Protein AF-A0A059PF29-F1 (afdb_monomer_lite)

Foldseek 3Di:
DVVVVVVVVVVVVVCPDPPNPHDPDDLVVVLVVCLVVLLVVLVVVVVVVVVVLLVVVVVVCVVPPVDDPDPDPLVSLCVVCVVQCVVDPDDPVSSVVVVVVVSVVSSVVSVVVSVVVSVVVVVVSVVVSVVVVVD

pLDDT: mean 72.74, std 8.84, range [51.47, 86.25]

Secondary structure (DSSP, 8-state):
-HHHHHHHHHHHHHTTSTTSPPPSS-HHHHHHHHHHHHHHHHHHHHHHHHHHHHHHHHHHHHHH-TT-----HHHHHHHHTHHHHTTS---HHHHHHHHHHHHHHHHHHHHHHHHHHHHHHHHHHHHHHHHHHH-

Organism: NCBI:txid7237

Structure (mmCIF, N/CA/C/O backbone):
data_AF-A0A059PF29-F1
#
_entry.id   AF-A0A059PF29-F1
#
loop_
_atom_site.group_PDB
_atom_site.id
_atom_site.type_symbol
_atom_site.label_atom_id
_atom_site.label_alt_id
_atom_site.label_comp_id
_atom_site.label_asym_id
_atom_site.label_entity_id
_atom_site.label_seq_id
_atom_site.pdbx_PDB_ins_code
_atom_site.Cartn_x
_atom_site.Cartn_y
_atom_site.Cartn_z
_atom_site.occupancy
_atom_site.B_iso_or_equiv
_atom_site.auth_seq_id
_atom_site.auth_comp_id
_atom_site.auth_asym_id
_atom_site.auth_atom_id
_atom_site.pdbx_PDB_model_num
ATOM 1 N N . TRP A 1 1 ? -19.653 -13.680 4.137 1.00 69.06 1 TRP A N 1
ATOM 2 C CA . TRP A 1 1 ? -19.563 -12.252 4.502 1.00 69.06 1 TRP A CA 1
ATOM 3 C C . TRP A 1 1 ? -20.881 -11.703 5.056 1.00 69.06 1 TRP A C 1
ATOM 5 O O . TRP A 1 1 ? -20.917 -11.356 6.227 1.00 69.06 1 TRP A O 1
ATOM 15 N N . SER A 1 2 ? -21.987 -11.700 4.302 1.00 73.62 2 SER A N 1
ATOM 16 C CA . SER A 1 2 ? -23.299 -11.169 4.744 1.00 73.62 2 SER A CA 1
ATOM 17 C C . SER A 1 2 ? -23.790 -11.691 6.106 1.00 73.62 2 SER A C 1
ATOM 19 O O . SER A 1 2 ? -24.162 -10.907 6.972 1.00 73.62 2 SER A O 1
ATOM 21 N N . LYS A 1 3 ? -23.703 -13.006 6.341 1.00 79.94 3 LYS A N 1
ATOM 22 C CA . LYS A 1 3 ? -24.080 -13.635 7.624 1.00 79.94 3 LYS A CA 1
ATOM 23 C C . LYS A 1 3 ? -23.226 -13.200 8.821 1.00 79.94 3 LYS A C 1
ATOM 25 O O . LYS A 1 3 ? -23.656 -13.362 9.952 1.00 79.94 3 LYS A O 1
ATOM 30 N N . LEU A 1 4 ? -22.026 -12.679 8.570 1.00 77.56 4 LEU A N 1
ATOM 31 C CA . LEU A 1 4 ? -21.078 -12.261 9.601 1.00 77.56 4 LEU A CA 1
ATOM 32 C C . LEU A 1 4 ? -21.174 -10.750 9.845 1.00 77.56 4 LEU A C 1
ATOM 34 O O . LEU A 1 4 ? -21.144 -10.329 10.993 1.00 77.56 4 LEU A O 1
ATOM 38 N N . ILE A 1 5 ? -21.386 -9.949 8.790 1.00 77.75 5 ILE A N 1
ATOM 39 C CA . ILE A 1 5 ? -21.491 -8.486 8.903 1.00 77.75 5 ILE A CA 1
ATOM 40 C C . ILE A 1 5 ? -22.795 -8.019 9.528 1.00 77.75 5 ILE A C 1
ATOM 42 O O . ILE A 1 5 ? -22.780 -7.032 10.247 1.00 77.75 5 ILE A O 1
ATOM 46 N N . LEU A 1 6 ? -23.906 -8.719 9.276 1.00 80.44 6 LEU A N 1
ATOM 47 C CA . LEU A 1 6 ? -25.215 -8.362 9.824 1.00 80.44 6 LEU A CA 1
ATOM 48 C C . LEU A 1 6 ? -25.197 -8.348 11.364 1.00 80.44 6 LEU A C 1
ATOM 50 O O . LEU A 1 6 ? -25.389 -7.272 11.928 1.00 80.44 6 LEU A O 1
ATOM 54 N N . PRO A 1 7 ? -24.869 -9.454 12.061 1.00 81.56 7 PRO A N 1
ATOM 55 C CA . PRO A 1 7 ? -24.807 -9.447 13.522 1.00 81.56 7 PRO A CA 1
ATOM 56 C C . PRO A 1 7 ? -23.721 -8.508 14.063 1.00 81.56 7 PRO A C 1
ATOM 58 O O . PRO A 1 7 ? -23.943 -7.843 15.072 1.00 81.56 7 PRO A O 1
ATOM 61 N N . TRP A 1 8 ? -22.582 -8.383 13.369 1.00 75.25 8 TRP A N 1
ATOM 62 C CA . TRP A 1 8 ? -21.536 -7.423 13.735 1.00 75.25 8 TRP A CA 1
ATOM 63 C C . TRP A 1 8 ? -22.036 -5.979 13.701 1.00 75.25 8 TRP A C 1
ATOM 65 O O . TRP A 1 8 ? -21.824 -5.232 14.649 1.00 75.25 8 TRP A O 1
ATOM 75 N N . SER A 1 9 ? -22.735 -5.593 12.634 1.00 76.62 9 SER A N 1
ATOM 76 C CA . SER A 1 9 ? -23.284 -4.247 12.474 1.00 76.62 9 SER A CA 1
ATOM 77 C C . SER A 1 9 ? -24.366 -3.940 13.509 1.00 76.62 9 SER A C 1
ATOM 79 O O . SER A 1 9 ? -24.401 -2.837 14.046 1.00 76.62 9 SER A O 1
ATOM 81 N N . SER A 1 10 ? -25.196 -4.925 13.866 1.00 78.06 10 SER A N 1
ATOM 82 C CA . SER A 1 10 ? -26.193 -4.781 14.929 1.00 78.06 10 SER A CA 1
ATOM 83 C C . SER A 1 10 ? -25.551 -4.559 16.304 1.00 78.06 10 SER A C 1
ATOM 85 O O . SER A 1 10 ? -26.006 -3.695 17.053 1.00 78.06 10 SER A O 1
ATOM 87 N N . LEU A 1 11 ? -24.473 -5.284 16.626 1.00 73.25 11 LEU A N 1
ATOM 88 C CA . LEU A 1 11 ? -23.705 -5.077 17.861 1.00 73.25 11 LEU A CA 1
ATOM 89 C C . LEU A 1 11 ? -23.004 -3.713 17.880 1.00 73.25 11 LEU A C 1
ATOM 91 O O . LEU A 1 11 ? -22.998 -3.037 18.908 1.00 73.25 11 LEU A O 1
ATOM 95 N N . ASP A 1 12 ? -22.458 -3.287 16.741 1.00 72.25 12 ASP A N 1
ATOM 96 C CA . ASP A 1 12 ? -21.746 -2.014 16.612 1.00 72.25 12 ASP A CA 1
ATOM 97 C C . ASP A 1 12 ? -22.673 -0.811 16.859 1.00 72.25 12 ASP A C 1
ATOM 99 O O . ASP A 1 12 ? -22.286 0.139 17.547 1.00 72.25 12 ASP A O 1
ATOM 103 N N . ILE A 1 13 ? -23.915 -0.903 16.363 1.00 72.38 13 ILE A N 1
ATOM 104 C CA . ILE A 1 13 ? -25.002 0.059 16.594 1.00 72.38 13 ILE A CA 1
ATOM 105 C C . ILE A 1 13 ? -25.438 0.043 18.063 1.00 72.38 13 ILE A C 1
ATOM 107 O O . ILE A 1 13 ? -25.558 1.102 18.674 1.00 72.38 13 ILE A O 1
ATOM 111 N N . LEU A 1 14 ? -25.638 -1.136 18.660 1.00 70.81 14 LEU A N 1
ATOM 112 C CA . LEU A 1 14 ? -26.076 -1.265 20.055 1.00 70.81 14 LEU A CA 1
ATOM 113 C C . LEU A 1 14 ? -25.090 -0.605 21.033 1.00 70.81 14 LEU A C 1
ATOM 115 O O . LEU A 1 14 ? -25.496 0.061 21.982 1.00 70.81 14 LEU A O 1
ATOM 119 N N . MET A 1 15 ? -23.790 -0.741 20.773 1.00 64.75 15 MET A N 1
ATOM 120 C CA . MET A 1 15 ? -22.730 -0.166 21.603 1.00 64.75 15 MET A CA 1
ATOM 121 C C . MET A 1 15 ? -22.469 1.336 21.348 1.00 64.75 15 MET A C 1
ATOM 123 O O . MET A 1 15 ? -21.481 1.870 21.852 1.00 64.75 15 MET A O 1
ATOM 127 N N . GLN A 1 16 ? -23.300 2.019 20.549 1.00 65.44 16 GLN A N 1
ATOM 128 C CA . GLN A 1 16 ? -23.310 3.489 20.428 1.00 65.44 16 GLN A CA 1
ATOM 129 C C . GLN A 1 16 ? -24.335 4.163 21.355 1.00 65.44 16 GLN A C 1
ATOM 131 O O . GLN A 1 16 ? -24.319 5.388 21.484 1.00 65.44 16 GLN A O 1
ATOM 136 N N . PHE A 1 17 ? -25.213 3.388 22.000 1.00 64.44 17 PHE A N 1
ATOM 137 C CA . PHE A 1 17 ? -26.243 3.891 22.908 1.00 64.44 17 PHE A CA 1
ATOM 138 C C . PHE A 1 17 ? -25.838 3.721 24.379 1.00 64.44 17 PHE A C 1
ATOM 140 O O . PHE A 1 17 ? -25.072 2.821 24.734 1.00 64.44 17 PHE A O 1
ATOM 147 N N . ALA A 1 18 ? -26.379 4.580 25.254 1.00 51.47 18 ALA A N 1
ATOM 148 C CA . ALA A 1 18 ? -26.191 4.467 26.700 1.00 51.47 18 ALA A CA 1
ATOM 149 C C . ALA A 1 18 ? -26.562 3.046 27.156 1.00 51.47 18 ALA A C 1
ATOM 151 O O . ALA A 1 18 ? -27.631 2.556 26.782 1.00 51.47 18 ALA A O 1
ATOM 152 N N . PRO A 1 19 ? -25.696 2.355 27.916 1.00 57.75 19 PRO A N 1
ATOM 153 C CA . PRO A 1 19 ? -24.623 2.862 28.786 1.00 57.75 19 PRO A CA 1
ATOM 154 C C . PRO A 1 19 ? -23.202 2.844 28.188 1.00 57.75 19 PRO A C 1
ATOM 156 O O . PRO A 1 19 ? -22.239 3.083 28.910 1.00 57.75 19 PRO A O 1
ATOM 159 N N . TYR A 1 20 ? -23.045 2.595 26.886 1.00 57.75 20 TYR A N 1
ATOM 160 C CA . TYR A 1 20 ? -21.754 2.686 26.203 1.00 57.75 20 TYR A CA 1
ATOM 161 C C . TYR A 1 20 ? -21.603 4.092 25.608 1.00 57.75 20 TYR A C 1
ATOM 163 O O . TYR A 1 20 ? -22.314 4.469 24.679 1.00 57.75 20 TYR A O 1
ATOM 171 N N . ALA A 1 21 ? -20.726 4.916 26.187 1.00 56.12 21 ALA A N 1
ATOM 172 C CA . ALA A 1 21 ? -20.565 6.307 25.767 1.00 56.12 21 ALA A CA 1
ATOM 173 C C . ALA A 1 21 ? -20.102 6.402 24.294 1.00 56.12 21 ALA A C 1
ATOM 175 O O . ALA A 1 21 ? -19.104 5.770 23.927 1.00 56.12 21 ALA A O 1
ATOM 176 N N . PRO A 1 22 ? -20.766 7.206 23.442 1.00 56.06 22 PRO A N 1
ATOM 177 C CA . PRO A 1 22 ? -20.325 7.401 22.070 1.00 56.06 22 PRO A CA 1
ATOM 178 C C . PRO A 1 22 ? -18.995 8.165 22.054 1.00 56.06 22 PRO A C 1
ATOM 180 O O . PRO A 1 22 ? -18.850 9.227 22.663 1.00 56.06 22 PRO A O 1
ATOM 183 N N . SER A 1 23 ? -18.009 7.642 21.321 1.00 54.06 23 SER A N 1
ATOM 184 C CA . SER A 1 23 ? -16.792 8.392 20.997 1.00 54.06 23 SER A CA 1
ATOM 185 C C . SER A 1 23 ? -17.180 9.684 20.270 1.00 54.06 23 SER A C 1
ATOM 187 O O . SER A 1 23 ? -17.716 9.633 19.164 1.00 54.06 23 SER A O 1
ATOM 189 N N . LYS A 1 24 ? -16.877 10.849 20.865 1.00 53.72 24 LYS A N 1
ATOM 190 C CA . LYS A 1 24 ? -17.171 12.186 20.302 1.00 53.72 24 LYS A CA 1
ATOM 191 C C . LYS A 1 24 ? -16.553 12.428 18.918 1.00 53.72 24 LYS A C 1
ATOM 193 O O . LYS A 1 24 ? -17.025 13.285 18.178 1.00 53.72 24 LYS A O 1
ATOM 198 N N . HIS A 1 25 ? -15.503 11.690 18.556 1.00 54.78 25 HIS A N 1
ATOM 199 C CA . HIS A 1 25 ? -14.899 11.760 17.230 1.00 54.78 25 HIS A CA 1
ATOM 200 C C . HIS A 1 25 ? -15.401 10.614 16.358 1.00 54.78 25 HIS A C 1
ATOM 202 O O . HIS A 1 25 ? -15.234 9.446 16.713 1.00 54.78 25 HIS A O 1
ATOM 208 N N . SER A 1 26 ? -15.946 10.969 15.189 1.00 59.97 26 SER A N 1
ATOM 209 C CA . SER A 1 26 ? -16.259 10.042 14.100 1.00 59.97 26 SER A CA 1
ATOM 210 C C . SER A 1 26 ? -15.025 9.192 13.796 1.00 59.97 26 SER A C 1
ATOM 212 O O . SER A 1 26 ? -14.077 9.649 13.150 1.00 59.97 26 SER A O 1
ATOM 214 N N . LEU A 1 27 ? -15.038 7.946 14.277 1.00 62.09 27 LEU A N 1
ATOM 215 C CA . LEU A 1 27 ? -14.026 6.934 13.981 1.00 62.09 27 LEU A CA 1
ATOM 216 C C . LEU A 1 27 ? -13.842 6.839 12.460 1.00 62.09 27 LEU A C 1
ATOM 218 O O . LEU A 1 27 ? -12.722 6.822 11.974 1.00 62.09 27 LEU A O 1
ATOM 222 N N . ARG A 1 28 ? -14.942 6.959 11.703 1.00 63.38 28 ARG A N 1
ATOM 223 C CA . ARG A 1 28 ? -14.968 7.070 10.236 1.00 63.38 28 ARG A CA 1
ATOM 224 C C . ARG A 1 28 ? -14.099 8.194 9.669 1.00 63.38 28 ARG A C 1
ATOM 226 O O . ARG A 1 28 ? -13.470 7.985 8.637 1.00 63.38 28 ARG A O 1
ATOM 233 N N . SER A 1 29 ? -14.069 9.375 10.284 1.00 64.88 29 SER A N 1
ATOM 234 C CA . SER A 1 29 ? -13.235 10.486 9.802 1.00 64.88 29 SER A CA 1
ATOM 235 C C . SER A 1 29 ? -11.764 10.278 10.139 1.00 64.88 29 SER A C 1
ATOM 237 O O . SER A 1 29 ? -10.923 10.554 9.293 1.00 64.88 29 SER A O 1
ATOM 239 N N . LYS A 1 30 ? -11.443 9.733 11.322 1.00 68.00 30 LYS A N 1
ATOM 240 C CA . LYS A 1 30 ? -10.060 9.349 11.656 1.00 68.00 30 LYS A CA 1
ATOM 241 C C . LYS A 1 30 ? -9.552 8.238 10.737 1.00 68.00 30 LYS A C 1
ATOM 243 O O . LYS A 1 30 ? -8.453 8.349 10.218 1.00 68.00 30 LYS A O 1
ATOM 248 N N . LEU A 1 31 ? -10.377 7.226 10.477 1.00 67.69 31 LEU A N 1
ATOM 249 C CA . LEU A 1 31 ? -10.086 6.126 9.554 1.00 67.69 31 LEU A CA 1
ATOM 250 C C . LEU A 1 31 ? -9.815 6.634 8.137 1.00 67.69 31 LEU A C 1
ATOM 252 O O . LEU A 1 31 ? -8.836 6.242 7.515 1.00 67.69 31 LEU A O 1
ATOM 256 N N . ARG A 1 32 ? -10.661 7.545 7.646 1.00 75.56 32 ARG A N 1
ATOM 257 C CA . ARG A 1 32 ? -10.494 8.149 6.322 1.00 75.56 32 ARG A CA 1
ATOM 258 C C . ARG A 1 32 ? -9.244 9.016 6.248 1.00 75.56 32 ARG A C 1
ATOM 260 O O . ARG A 1 32 ? -8.518 8.925 5.272 1.00 75.56 32 ARG A O 1
ATOM 267 N N . LEU A 1 33 ? -8.985 9.821 7.278 1.00 78.12 33 LEU A N 1
ATOM 268 C CA . LEU A 1 33 ? -7.790 10.657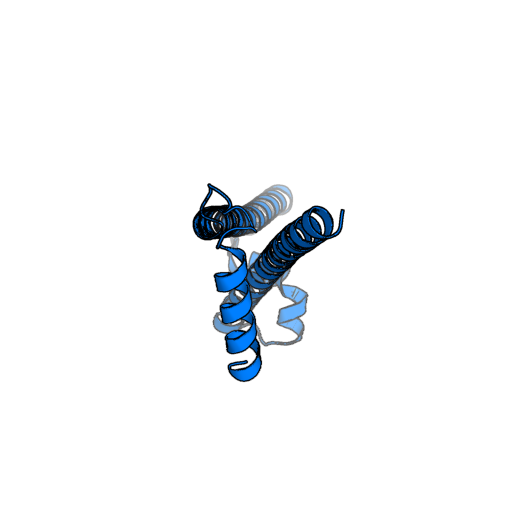 7.352 1.00 78.12 33 LEU A CA 1
ATOM 269 C C . LEU A 1 33 ? -6.523 9.796 7.364 1.00 78.12 33 LEU A C 1
ATOM 271 O O . LEU A 1 33 ? -5.636 10.039 6.560 1.00 78.12 33 LEU A O 1
ATOM 275 N N . ILE A 1 34 ? -6.463 8.773 8.221 1.00 75.25 34 ILE A N 1
ATOM 276 C CA . ILE A 1 34 ? -5.318 7.858 8.311 1.00 75.25 34 ILE A CA 1
ATOM 277 C C . ILE A 1 34 ? -5.132 7.121 6.983 1.00 75.25 34 ILE A C 1
ATOM 279 O O . ILE A 1 34 ? -4.031 7.115 6.454 1.00 75.25 34 ILE A O 1
ATOM 283 N N . GLY A 1 35 ? -6.201 6.574 6.398 1.00 72.31 35 GLY A N 1
ATOM 284 C CA . GLY A 1 35 ? -6.123 5.899 5.102 1.00 72.31 35 GLY A CA 1
ATOM 285 C C . GLY A 1 35 ? -5.638 6.818 3.976 1.00 72.31 35 GLY A C 1
ATOM 286 O O . GLY A 1 35 ? -4.756 6.435 3.215 1.00 72.31 35 GLY A O 1
ATOM 287 N N . CYS A 1 36 ? -6.160 8.046 3.888 1.00 79.00 36 CYS A N 1
ATOM 288 C CA . CYS A 1 36 ? -5.734 9.013 2.874 1.00 79.00 36 CYS A CA 1
ATOM 289 C C . CYS A 1 36 ? -4.290 9.478 3.077 1.00 79.00 36 CYS A C 1
ATOM 291 O O . CYS A 1 36 ? -3.553 9.570 2.103 1.00 79.00 36 CYS A O 1
ATOM 293 N N . VAL A 1 37 ? -3.894 9.776 4.318 1.00 80.50 37 VAL A N 1
ATOM 294 C CA . VAL A 1 37 ? -2.549 10.265 4.644 1.00 80.50 37 VAL A CA 1
ATOM 295 C C . VAL A 1 37 ? -1.520 9.163 4.443 1.00 80.50 37 VAL A C 1
ATOM 297 O O . VAL A 1 37 ? -0.544 9.366 3.739 1.00 80.50 37 VAL A O 1
ATOM 300 N N . VAL A 1 38 ? -1.730 7.975 5.008 1.00 77.75 38 VAL A N 1
ATOM 301 C CA . VAL A 1 38 ? -0.738 6.902 4.880 1.00 77.75 38 VAL A CA 1
ATOM 302 C C . VAL A 1 38 ? -0.683 6.385 3.440 1.00 77.75 38 VAL A C 1
ATOM 304 O O . VAL A 1 38 ? 0.405 6.159 2.922 1.00 77.75 38 VAL A O 1
ATOM 307 N N . GLY A 1 39 ? -1.826 6.311 2.748 1.00 76.50 39 GLY A N 1
ATOM 308 C CA . GLY A 1 39 ? -1.859 5.981 1.325 1.00 76.50 39 GLY A CA 1
ATOM 309 C C . GLY A 1 39 ? -1.097 6.990 0.461 1.00 76.50 39 GLY A C 1
ATOM 310 O O . GLY A 1 39 ? -0.329 6.583 -0.407 1.00 76.50 39 GLY A O 1
ATOM 311 N N . SER A 1 40 ? -1.253 8.298 0.703 1.00 79.88 40 SER A N 1
ATOM 312 C CA . SER A 1 40 ? -0.504 9.310 -0.051 1.00 79.88 40 SER A CA 1
ATOM 313 C C . SER A 1 40 ? 0.987 9.296 0.282 1.00 79.88 40 SER A C 1
ATOM 315 O O . SER A 1 40 ? 1.797 9.400 -0.637 1.00 79.88 40 SER A O 1
ATOM 317 N N . LEU A 1 41 ? 1.365 9.102 1.551 1.00 81.06 41 LEU A N 1
ATOM 318 C CA . LEU A 1 41 ? 2.767 8.934 1.937 1.00 81.06 41 LEU A CA 1
ATOM 319 C C . LEU A 1 41 ? 3.393 7.704 1.274 1.00 81.06 41 LEU A C 1
ATOM 321 O O . LEU A 1 41 ? 4.491 7.823 0.749 1.00 81.06 41 LEU A O 1
ATOM 325 N N . ALA A 1 42 ? 2.700 6.564 1.233 1.00 79.06 42 ALA A N 1
ATOM 326 C CA . ALA A 1 42 ? 3.206 5.353 0.586 1.00 79.06 42 ALA A CA 1
ATOM 327 C C . ALA A 1 42 ? 3.454 5.564 -0.918 1.00 79.06 42 ALA A C 1
ATOM 329 O O . ALA A 1 42 ? 4.464 5.115 -1.453 1.00 79.06 42 ALA A O 1
ATOM 330 N N . VAL A 1 43 ? 2.566 6.295 -1.601 1.00 79.19 43 VAL A N 1
ATOM 331 C CA . VAL A 1 43 ? 2.757 6.654 -3.017 1.00 79.19 43 VAL A CA 1
ATOM 332 C C . VAL A 1 43 ? 3.969 7.568 -3.197 1.00 79.19 43 VAL A C 1
ATOM 334 O O . VAL A 1 43 ? 4.774 7.348 -4.100 1.00 79.19 43 VAL A O 1
ATOM 337 N N . VAL A 1 44 ? 4.113 8.587 -2.347 1.00 84.12 44 VAL A N 1
ATOM 338 C CA . VAL A 1 44 ? 5.256 9.511 -2.399 1.00 84.12 44 VAL A CA 1
ATOM 339 C C . VAL A 1 44 ? 6.565 8.777 -2.131 1.00 84.12 44 VAL A C 1
ATOM 341 O O . VAL A 1 44 ? 7.529 8.997 -2.858 1.00 84.12 44 VAL A O 1
ATOM 344 N N . ASP A 1 45 ? 6.589 7.887 -1.143 1.00 82.12 45 ASP A N 1
ATOM 345 C CA . ASP A 1 45 ? 7.762 7.090 -0.787 1.00 82.12 45 ASP A CA 1
ATOM 346 C C . ASP A 1 45 ? 8.192 6.190 -1.950 1.00 82.12 45 ASP A C 1
ATOM 348 O O . ASP A 1 45 ? 9.355 6.196 -2.344 1.00 82.12 45 ASP A O 1
ATOM 352 N N . HIS A 1 46 ? 7.235 5.537 -2.615 1.00 81.44 46 HIS A N 1
ATOM 353 C CA . HIS A 1 46 ? 7.503 4.765 -3.828 1.00 81.44 46 HIS A CA 1
ATOM 354 C C . HIS A 1 46 ? 8.082 5.598 -4.968 1.00 81.44 46 HIS A C 1
ATOM 356 O O . HIS A 1 46 ? 9.031 5.174 -5.630 1.00 81.44 46 HIS A O 1
ATOM 362 N N . LEU A 1 47 ? 7.517 6.779 -5.221 1.00 80.62 47 LEU A N 1
ATOM 363 C CA . LEU A 1 47 ? 8.033 7.677 -6.252 1.00 80.62 47 LEU A CA 1
ATOM 364 C C . LEU A 1 47 ? 9.453 8.144 -5.912 1.00 80.62 47 LEU A C 1
ATOM 366 O O . LEU A 1 47 ? 10.306 8.181 -6.798 1.00 80.62 47 LEU A O 1
ATOM 370 N N . LEU A 1 48 ? 9.721 8.457 -4.641 1.00 83.62 48 LEU A N 1
ATOM 371 C CA . LEU A 1 48 ? 11.051 8.832 -4.163 1.00 83.62 48 LEU A CA 1
ATOM 372 C C . LEU A 1 48 ? 12.046 7.676 -4.264 1.00 83.62 48 LEU A C 1
ATOM 374 O O . LEU A 1 48 ? 13.189 7.911 -4.648 1.00 83.62 48 LEU A O 1
ATOM 378 N N . TYR A 1 49 ? 11.626 6.449 -3.957 1.00 83.44 49 TYR A N 1
ATOM 379 C CA . TYR A 1 49 ? 12.451 5.251 -4.076 1.00 83.44 49 TYR A CA 1
ATOM 380 C C . TYR A 1 49 ? 12.944 5.072 -5.515 1.00 83.44 49 TYR A C 1
ATOM 382 O O . TYR A 1 49 ? 14.152 5.019 -5.749 1.00 83.44 49 TYR A O 1
ATOM 390 N N . TYR A 1 50 ? 12.031 5.105 -6.490 1.00 78.94 50 TYR A N 1
ATOM 391 C CA . TYR A 1 50 ? 12.396 5.007 -7.905 1.00 78.94 50 TYR A CA 1
ATOM 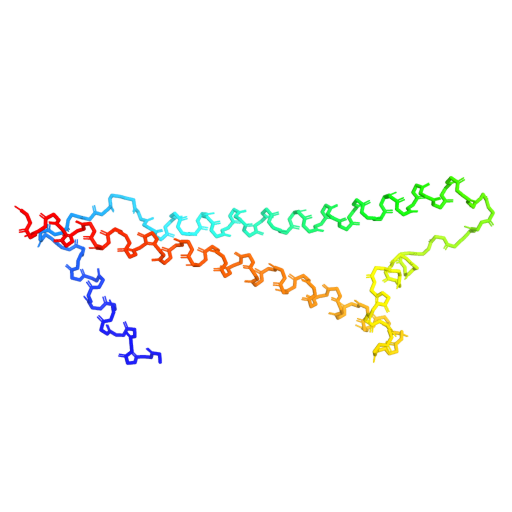392 C C . TYR A 1 50 ? 13.205 6.214 -8.394 1.00 78.94 50 TYR A C 1
ATOM 394 O O . TYR A 1 50 ? 14.155 6.051 -9.160 1.00 78.94 50 TYR A O 1
ATOM 402 N N . ALA A 1 51 ? 12.877 7.430 -7.947 1.00 81.56 51 ALA A N 1
ATOM 403 C CA . ALA A 1 51 ? 13.637 8.627 -8.305 1.00 81.56 51 ALA A CA 1
ATOM 404 C C . ALA A 1 51 ? 15.075 8.576 -7.765 1.00 81.56 51 ALA A C 1
ATOM 406 O O . ALA A 1 51 ? 16.017 8.929 -8.475 1.00 81.56 51 ALA A O 1
ATOM 407 N N . SER A 1 52 ? 15.251 8.104 -6.530 1.00 84.88 52 SER A N 1
ATOM 408 C CA . SER A 1 52 ? 16.552 7.915 -5.890 1.00 84.88 52 SER A CA 1
ATOM 409 C C . SER A 1 52 ? 17.360 6.816 -6.581 1.00 84.88 52 SER A C 1
ATOM 411 O O . SER A 1 52 ? 18.529 7.028 -6.905 1.00 84.88 52 SER A O 1
ATOM 413 N N . GLY A 1 53 ? 16.730 5.677 -6.889 1.00 79.06 53 GLY A N 1
ATOM 414 C CA . GLY A 1 53 ? 17.348 4.587 -7.645 1.00 79.06 53 GLY A CA 1
ATOM 415 C C . GLY A 1 53 ? 17.830 5.046 -9.021 1.00 79.06 53 GLY A C 1
ATOM 416 O O . GLY A 1 53 ? 18.991 4.833 -9.378 1.00 79.06 53 GLY A O 1
ATOM 417 N N . TYR A 1 54 ? 16.989 5.7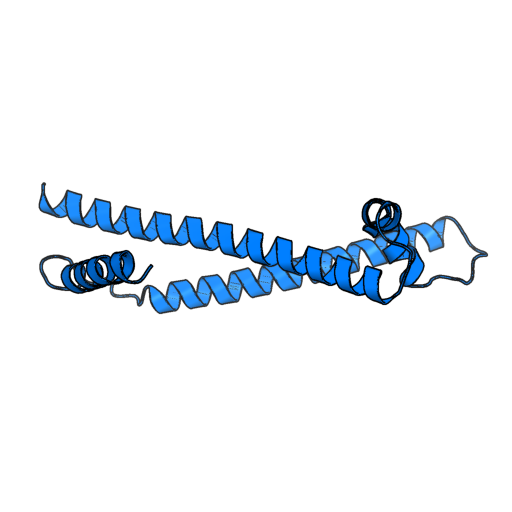89 -9.744 1.00 78.19 54 TYR A N 1
ATOM 418 C CA . TYR A 1 54 ? 17.347 6.381 -11.030 1.00 78.19 54 TYR A CA 1
ATOM 419 C C . TYR A 1 54 ? 18.490 7.399 -10.911 1.00 78.19 54 TYR A C 1
ATOM 421 O O . TYR A 1 54 ? 19.437 7.357 -11.697 1.00 78.19 54 TYR A O 1
ATOM 429 N N . TYR A 1 55 ? 18.443 8.293 -9.919 1.00 81.25 55 TYR A N 1
ATOM 430 C CA . TYR A 1 55 ? 19.490 9.292 -9.696 1.00 81.25 55 TYR A CA 1
ATOM 431 C C . TYR A 1 55 ? 20.834 8.645 -9.339 1.00 81.25 55 TYR A C 1
ATOM 433 O O . TYR A 1 55 ? 21.871 9.012 -9.891 1.00 81.25 55 TYR A O 1
ATOM 441 N N . SER A 1 56 ? 20.819 7.641 -8.462 1.00 81.31 56 SER A N 1
ATOM 442 C CA . SER A 1 56 ? 22.005 6.877 -8.074 1.00 81.31 56 SER A CA 1
ATOM 443 C C . SER A 1 56 ? 22.605 6.127 -9.267 1.00 81.31 56 SER A C 1
ATOM 445 O O . SER A 1 56 ? 23.809 6.203 -9.514 1.00 81.31 56 SER A O 1
ATOM 447 N N . TYR A 1 57 ? 21.762 5.482 -10.079 1.00 74.56 57 TYR A N 1
ATOM 448 C CA . TYR A 1 57 ? 22.180 4.806 -11.307 1.00 74.56 57 TYR A CA 1
ATOM 449 C C . TYR A 1 57 ? 22.779 5.783 -12.328 1.00 74.56 57 TYR A C 1
ATOM 451 O O . TYR A 1 57 ? 23.844 5.522 -12.892 1.00 74.56 57 TYR A O 1
ATOM 459 N N . HIS A 1 58 ? 22.142 6.940 -12.519 1.00 73.75 58 HIS A N 1
ATOM 460 C CA . HIS A 1 58 ? 22.641 8.008 -13.381 1.00 73.75 58 HIS A CA 1
ATOM 461 C C . HIS A 1 58 ? 24.015 8.505 -12.916 1.00 73.75 58 HIS A C 1
ATOM 463 O O . HIS A 1 58 ? 24.939 8.629 -13.720 1.00 73.75 58 HIS A O 1
ATOM 469 N N . MET A 1 59 ? 24.174 8.755 -11.613 1.00 77.19 59 MET A N 1
ATOM 470 C CA . MET A 1 59 ? 25.436 9.211 -11.033 1.00 77.19 59 MET A CA 1
ATOM 471 C C . MET A 1 59 ? 26.542 8.157 -11.173 1.00 77.19 59 MET A C 1
ATOM 473 O O . MET A 1 59 ? 27.672 8.493 -11.528 1.00 77.19 59 MET A O 1
ATOM 477 N N . HIS A 1 60 ? 26.216 6.879 -10.964 1.00 75.31 60 HIS A N 1
ATOM 478 C CA . HIS A 1 60 ? 27.149 5.765 -11.126 1.00 75.31 60 HIS A CA 1
ATOM 479 C C . HIS A 1 60 ? 27.646 5.637 -12.575 1.00 75.31 60 HIS A C 1
ATOM 481 O O . HIS A 1 60 ? 28.839 5.447 -12.810 1.00 75.31 60 HIS A O 1
ATOM 487 N N . ILE A 1 61 ? 26.760 5.774 -13.568 1.00 70.44 61 ILE A N 1
ATOM 488 C CA . ILE A 1 61 ? 27.166 5.743 -14.982 1.00 70.44 61 ILE A CA 1
ATOM 489 C C . ILE A 1 61 ? 28.009 6.966 -15.340 1.00 70.44 61 ILE A C 1
ATOM 491 O O . ILE A 1 61 ? 29.036 6.810 -15.998 1.00 70.44 61 ILE A O 1
ATOM 495 N N . PHE A 1 62 ? 27.620 8.155 -14.874 1.00 72.38 62 PHE A N 1
ATOM 496 C CA . PHE A 1 62 ? 28.375 9.385 -15.112 1.00 72.38 62 PHE A CA 1
ATOM 497 C C . PHE A 1 62 ? 29.816 9.293 -14.587 1.00 72.38 62 PHE A C 1
ATOM 499 O O . PHE A 1 62 ? 30.740 9.760 -15.248 1.00 72.38 62 PHE A O 1
ATOM 506 N N . HIS A 1 63 ? 30.022 8.653 -13.430 1.00 70.38 63 HIS A N 1
ATOM 507 C CA . HIS A 1 63 ? 31.354 8.480 -12.845 1.00 70.38 63 HIS A CA 1
ATOM 508 C C . HIS A 1 63 ? 32.184 7.360 -13.496 1.00 70.38 63 HIS A C 1
ATOM 510 O O . HIS A 1 63 ? 33.402 7.492 -13.585 1.00 70.38 63 HIS A O 1
ATOM 516 N N . CYS A 1 64 ? 31.562 6.260 -13.941 1.00 68.69 64 CYS A N 1
ATOM 517 C CA . CYS A 1 64 ? 32.291 5.084 -14.436 1.00 68.69 64 CYS A CA 1
ATOM 518 C C . CYS A 1 64 ? 32.423 4.983 -15.966 1.00 68.69 64 CYS A C 1
ATOM 520 O O . CYS A 1 64 ? 33.357 4.336 -16.430 1.00 68.69 64 CYS A O 1
ATOM 522 N N . HIS A 1 65 ? 31.525 5.567 -16.770 1.00 64.75 65 HIS A N 1
ATOM 523 C CA . HIS A 1 65 ? 31.524 5.396 -18.231 1.00 64.75 65 HIS A CA 1
ATOM 524 C C . HIS A 1 65 ? 31.347 6.732 -18.970 1.00 64.75 65 HIS A C 1
ATOM 526 O O . HIS A 1 65 ? 30.245 7.113 -19.355 1.00 64.75 65 HIS A O 1
ATOM 532 N N . THR A 1 66 ? 32.457 7.412 -19.269 1.00 58.22 66 THR A N 1
ATOM 533 C CA . THR A 1 66 ? 32.486 8.718 -19.962 1.00 58.22 66 THR A CA 1
ATOM 534 C C . THR A 1 66 ? 32.055 8.668 -21.441 1.00 58.22 66 THR A C 1
ATOM 536 O O . THR A 1 66 ? 31.825 9.715 -22.035 1.00 58.22 66 THR A O 1
ATOM 539 N N . ASN A 1 67 ? 31.937 7.477 -22.052 1.00 55.19 67 ASN A N 1
ATOM 540 C CA . ASN A 1 67 ? 31.759 7.304 -23.507 1.00 55.19 67 ASN A CA 1
ATOM 541 C C . ASN A 1 67 ? 30.470 6.577 -23.951 1.00 55.19 67 ASN A C 1
ATOM 543 O O . ASN A 1 67 ? 30.269 6.398 -25.151 1.00 55.19 67 ASN A O 1
ATOM 547 N N . HIS A 1 68 ? 29.581 6.150 -23.044 1.00 55.28 68 HIS A N 1
ATOM 548 C CA . HIS A 1 68 ? 28.350 5.443 -23.437 1.00 55.28 68 HIS A CA 1
ATOM 549 C C . HIS A 1 68 ? 27.127 6.371 -23.473 1.00 55.28 68 HIS A C 1
ATOM 551 O O . HIS A 1 68 ? 26.466 6.631 -22.474 1.00 55.28 68 HIS A O 1
ATOM 557 N N . SER A 1 69 ? 26.784 6.809 -24.682 1.00 52.47 69 SER A N 1
ATOM 558 C CA . SER A 1 69 ? 25.653 7.671 -25.057 1.00 52.47 69 SER A CA 1
ATOM 559 C C . SER A 1 69 ? 24.284 6.968 -25.090 1.00 52.47 69 SER A C 1
ATOM 561 O O . SER A 1 69 ? 23.394 7.354 -25.846 1.00 52.47 69 SER A O 1
ATOM 563 N N . ARG A 1 70 ? 24.076 5.927 -24.276 1.00 53.94 70 ARG A N 1
ATOM 564 C CA . ARG A 1 70 ? 22.783 5.227 -24.180 1.00 53.94 70 ARG A CA 1
ATOM 565 C C . ARG A 1 70 ? 22.330 5.081 -22.731 1.00 53.94 70 ARG A C 1
ATOM 567 O O . ARG A 1 70 ? 22.100 3.979 -22.249 1.00 53.94 70 ARG A O 1
ATOM 574 N N . LEU A 1 71 ? 22.166 6.216 -22.052 1.00 56.84 71 LEU A N 1
ATOM 575 C CA . LEU A 1 71 ? 21.291 6.289 -20.884 1.00 56.84 71 LEU A CA 1
ATOM 576 C C . LEU A 1 71 ? 19.846 6.156 -21.376 1.00 56.84 71 LEU A C 1
ATOM 578 O O . LEU A 1 71 ? 19.243 7.123 -21.835 1.00 56.84 71 LEU A O 1
ATOM 582 N N . SER A 1 72 ? 19.304 4.944 -21.337 1.00 61.38 72 SER A N 1
ATOM 583 C CA . SER A 1 72 ? 17.875 4.728 -21.538 1.00 61.38 72 SER A CA 1
ATOM 584 C C . SER A 1 72 ? 17.262 4.317 -20.212 1.00 61.38 72 SER A C 1
ATOM 586 O O . SER A 1 72 ? 17.795 3.452 -19.523 1.00 61.38 72 SER A O 1
ATOM 588 N N . PHE A 1 73 ? 16.108 4.887 -19.872 1.00 64.06 73 PHE A N 1
ATOM 589 C CA . PHE A 1 73 ? 15.309 4.457 -18.721 1.00 64.06 73 PHE A CA 1
ATOM 590 C C . PHE A 1 73 ? 15.053 2.934 -18.735 1.00 64.06 73 PHE A C 1
ATOM 592 O O . PHE A 1 73 ? 14.960 2.301 -17.688 1.00 64.06 73 PHE A O 1
ATOM 599 N N . GLY A 1 74 ? 15.047 2.324 -19.928 1.00 63.91 74 GLY A N 1
ATOM 600 C CA . GLY A 1 74 ? 14.926 0.879 -20.109 1.00 63.91 74 GLY A CA 1
ATOM 601 C C . GLY A 1 74 ? 16.075 0.047 -19.526 1.00 63.91 74 GLY A C 1
ATOM 602 O O . GLY A 1 74 ? 15.803 -1.046 -19.045 1.00 63.91 74 GLY A O 1
ATOM 603 N N . SER A 1 75 ? 17.320 0.543 -19.502 1.00 64.44 75 SER A N 1
ATOM 604 C CA . SER A 1 75 ? 18.459 -0.211 -18.943 1.00 64.44 75 SER A CA 1
ATOM 605 C C . SER A 1 75 ? 18.513 -0.153 -17.415 1.00 64.44 75 SER A C 1
ATOM 607 O O . SER A 1 75 ? 19.030 -1.064 -16.773 1.00 64.44 75 SER A O 1
ATOM 609 N N . TYR A 1 76 ? 17.955 0.907 -16.824 1.00 67.31 76 TYR A N 1
ATOM 610 C CA . TYR A 1 76 ? 17.716 0.980 -15.383 1.00 67.31 76 TYR A CA 1
ATOM 611 C C . TYR A 1 76 ? 16.640 -0.033 -14.963 1.00 67.31 76 TYR A C 1
ATOM 613 O O . TYR A 1 76 ? 16.863 -0.821 -14.050 1.00 67.31 76 TYR A O 1
ATOM 621 N N . LEU A 1 77 ? 15.520 -0.080 -15.692 1.00 65.44 77 LEU A N 1
ATOM 622 C CA . LEU A 1 77 ? 14.435 -1.029 -15.429 1.00 65.44 77 LEU A CA 1
ATOM 623 C C . LEU A 1 77 ? 14.867 -2.492 -15.607 1.00 65.44 77 LEU A C 1
ATOM 625 O O . LEU A 1 77 ? 14.466 -3.339 -14.818 1.00 65.44 77 LEU A O 1
ATOM 629 N N . GLU A 1 78 ? 15.702 -2.793 -16.602 1.00 66.75 78 GLU A N 1
ATOM 630 C CA . GLU A 1 78 ? 16.255 -4.139 -16.811 1.00 66.75 78 GLU A CA 1
ATOM 631 C C . GLU A 1 78 ? 17.103 -4.610 -15.623 1.00 66.75 78 GLU A C 1
ATOM 633 O O . GLU A 1 78 ? 17.008 -5.763 -15.211 1.00 66.75 78 GLU A O 1
ATOM 638 N N . LYS A 1 79 ? 17.868 -3.698 -15.012 1.00 68.56 79 LYS A N 1
ATOM 639 C CA . LYS A 1 79 ? 18.663 -3.992 -13.816 1.00 68.56 79 LYS A CA 1
ATOM 640 C C . LYS A 1 79 ? 17.801 -4.145 -12.561 1.00 68.56 79 LYS A C 1
ATOM 642 O O . LYS A 1 79 ? 18.047 -5.051 -11.773 1.00 68.56 79 LYS A O 1
ATOM 647 N N . GLU A 1 80 ? 16.801 -3.284 -12.384 1.00 69.62 80 GLU A N 1
ATOM 648 C CA . GLU A 1 80 ? 15.915 -3.302 -11.211 1.00 69.62 80 GLU A CA 1
ATOM 649 C C . GLU A 1 80 ? 15.037 -4.567 -11.168 1.00 69.62 80 GLU A C 1
ATOM 651 O O . GLU A 1 80 ? 14.801 -5.137 -10.107 1.00 69.62 80 GLU A O 1
ATOM 656 N N . PHE A 1 81 ? 14.576 -5.032 -12.332 1.00 68.31 81 PHE A N 1
ATOM 657 C CA . PHE A 1 81 ? 13.707 -6.204 -12.468 1.00 68.31 81 PHE A CA 1
ATOM 658 C C . PHE A 1 81 ? 14.435 -7.422 -13.061 1.00 68.31 81 PHE A C 1
ATOM 660 O O . PHE A 1 81 ? 13.783 -8.279 -13.657 1.00 68.31 81 PHE A O 1
ATOM 667 N N . SER A 1 82 ? 15.761 -7.523 -12.906 1.00 64.88 82 SER A N 1
ATOM 668 C CA . SER A 1 82 ? 16.575 -8.620 -13.465 1.00 64.88 82 SER A CA 1
ATOM 669 C C . SER A 1 82 ? 16.012 -10.008 -13.124 1.00 64.88 82 SER A C 1
ATOM 671 O O . SER A 1 82 ? 15.916 -10.865 -13.995 1.00 64.88 82 SER A O 1
ATOM 673 N N . GLU A 1 83 ? 15.548 -10.196 -11.886 1.00 62.12 83 GLU A N 1
ATOM 674 C CA . GLU A 1 83 ? 14.902 -11.429 -11.401 1.00 62.12 83 GLU A CA 1
ATOM 675 C C . GLU A 1 83 ? 13.581 -11.738 -12.136 1.00 62.12 83 GLU A C 1
ATOM 677 O O . GLU A 1 83 ? 13.231 -12.887 -12.390 1.00 62.12 83 GLU A O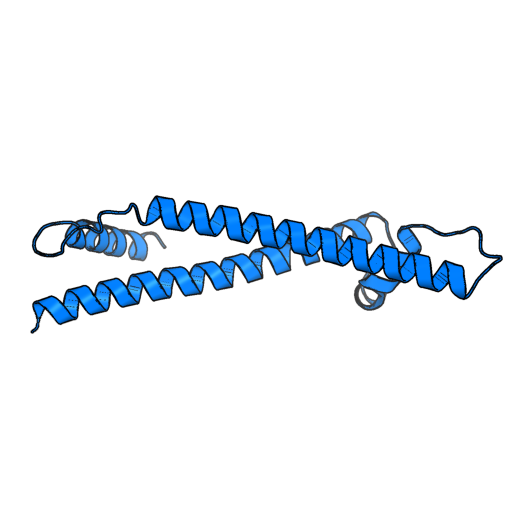 1
ATOM 682 N N . THR A 1 84 ? 12.828 -10.705 -12.523 1.00 63.59 84 THR A N 1
ATOM 683 C CA . THR A 1 84 ? 11.559 -10.849 -13.255 1.00 63.59 84 THR A CA 1
ATOM 684 C C . THR A 1 84 ? 11.799 -11.135 -14.740 1.00 63.59 84 THR A 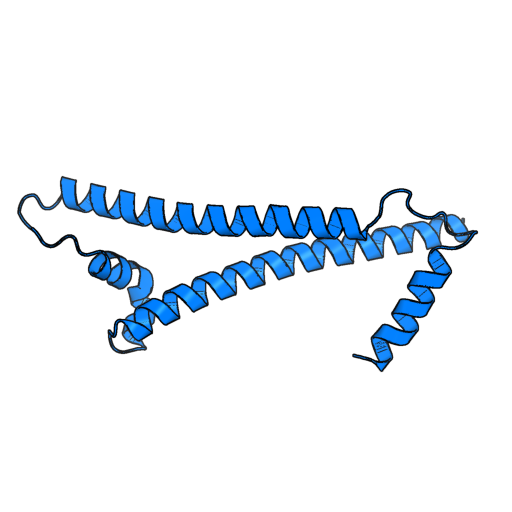C 1
ATOM 686 O O . THR A 1 84 ? 11.008 -11.841 -15.369 1.00 63.59 84 THR A O 1
ATOM 689 N N . PHE A 1 85 ? 12.888 -10.607 -15.310 1.00 63.78 85 PHE A N 1
ATOM 690 C CA . PHE A 1 85 ? 13.259 -10.810 -16.714 1.00 63.78 85 PHE A CA 1
ATOM 691 C C . PHE A 1 85 ? 13.905 -12.170 -17.000 1.00 63.78 85 PHE A C 1
ATOM 693 O O . PHE A 1 85 ? 13.915 -12.588 -18.156 1.00 63.78 85 PHE A O 1
ATOM 700 N N . GLU A 1 86 ? 14.367 -12.905 -15.982 1.00 63.50 86 GLU A N 1
ATOM 701 C CA . GLU A 1 86 ? 14.705 -14.328 -16.147 1.00 63.50 86 GLU A CA 1
ATOM 702 C C . GLU A 1 86 ? 13.461 -15.187 -16.431 1.00 63.50 86 GLU A C 1
ATOM 704 O O . GLU A 1 86 ? 13.547 -16.188 -17.143 1.00 63.50 86 GLU A O 1
ATOM 709 N N . LEU A 1 87 ? 12.292 -14.787 -15.912 1.00 64.56 87 LEU A N 1
ATOM 710 C CA . LEU A 1 87 ? 11.049 -15.559 -16.020 1.00 64.56 87 LEU A CA 1
ATOM 711 C C . LEU A 1 87 ? 10.152 -15.125 -17.192 1.00 64.56 87 LEU A C 1
ATOM 713 O O . LEU A 1 87 ? 9.397 -15.936 -17.731 1.00 64.56 87 LEU A O 1
ATOM 717 N N . LEU A 1 88 ? 10.203 -13.848 -17.583 1.00 65.94 88 LEU A N 1
ATOM 718 C CA . LEU A 1 88 ? 9.383 -13.259 -18.645 1.00 65.94 88 LEU A CA 1
ATOM 719 C C . LEU A 1 88 ? 10.268 -12.604 -19.716 1.00 65.94 88 LEU A C 1
ATOM 721 O O . LEU A 1 88 ? 11.117 -11.781 -19.375 1.00 65.94 88 LEU A O 1
ATOM 725 N N . PRO A 1 89 ? 10.035 -12.872 -21.017 1.00 72.88 89 PRO A N 1
ATOM 726 C CA . PRO A 1 89 ? 10.797 -12.237 -22.085 1.00 72.88 89 PRO A CA 1
ATOM 727 C C . PRO A 1 89 ? 10.672 -10.709 -22.019 1.00 72.88 89 PRO A C 1
ATOM 729 O O . PRO A 1 89 ? 9.588 -10.164 -21.764 1.00 72.88 89 PRO A O 1
ATOM 732 N N . TYR A 1 90 ? 11.793 -10.027 -22.275 1.00 66.31 90 TYR A N 1
ATOM 733 C CA . TYR A 1 90 ? 11.892 -8.571 -22.279 1.00 66.31 90 TYR A CA 1
ATOM 734 C C . TYR A 1 90 ? 10.949 -7.967 -23.326 1.00 66.31 90 TYR A C 1
ATOM 736 O O . TYR A 1 90 ? 11.210 -7.986 -24.526 1.00 66.31 90 TYR A O 1
ATOM 744 N N . ASN A 1 91 ? 9.830 -7.431 -22.850 1.00 76.88 91 ASN A N 1
ATOM 745 C CA . ASN A 1 91 ? 8.853 -6.682 -23.624 1.00 76.88 91 ASN A CA 1
ATOM 746 C C . ASN A 1 91 ? 8.441 -5.456 -22.812 1.00 76.88 91 ASN A C 1
ATOM 748 O O . ASN A 1 91 ? 8.279 -5.545 -21.594 1.00 76.88 91 ASN A O 1
ATOM 752 N N . MET A 1 92 ? 8.182 -4.330 -23.486 1.00 72.62 92 MET A N 1
ATOM 753 C CA . MET A 1 92 ? 7.724 -3.085 -22.845 1.00 72.62 92 MET A CA 1
ATOM 754 C C . MET A 1 92 ? 6.494 -3.318 -21.944 1.00 72.62 92 MET A C 1
ATOM 756 O O . MET A 1 92 ? 6.394 -2.762 -20.851 1.00 72.62 92 MET A O 1
ATOM 760 N N . PHE A 1 93 ? 5.582 -4.194 -22.379 1.00 76.94 93 PHE A N 1
ATOM 761 C CA . PHE A 1 93 ? 4.408 -4.596 -21.605 1.00 76.94 93 PHE A CA 1
ATOM 762 C C . PHE A 1 93 ? 4.769 -5.354 -20.323 1.00 76.94 93 PHE A C 1
ATOM 764 O O . PHE A 1 93 ? 4.209 -5.045 -19.275 1.00 76.94 93 PHE A O 1
ATOM 771 N N . SER A 1 94 ? 5.722 -6.291 -20.379 1.00 75.06 94 SER A N 1
ATOM 772 C CA . SER A 1 94 ? 6.197 -7.040 -19.206 1.00 75.06 94 SER A CA 1
ATOM 773 C C . SER A 1 94 ? 6.818 -6.107 -18.166 1.00 75.06 94 SER A C 1
ATOM 775 O O . SER A 1 94 ? 6.554 -6.251 -16.976 1.00 75.06 94 SER A O 1
ATOM 777 N N . VAL A 1 95 ? 7.583 -5.104 -18.615 1.00 73.81 95 VAL A N 1
ATOM 778 C CA . VAL A 1 95 ? 8.209 -4.105 -17.733 1.00 73.81 95 VAL A CA 1
ATOM 779 C C . VAL A 1 95 ? 7.147 -3.265 -17.021 1.00 73.81 95 VAL A C 1
ATOM 781 O O . VAL A 1 95 ? 7.177 -3.106 -15.802 1.00 73.81 95 VAL A O 1
ATOM 784 N N . CYS A 1 96 ? 6.171 -2.758 -17.779 1.00 77.69 96 CYS A N 1
ATOM 785 C CA . CYS A 1 96 ? 5.073 -1.965 -17.233 1.00 77.69 96 CYS A CA 1
ATOM 786 C C . CYS A 1 96 ? 4.220 -2.783 -16.252 1.00 77.69 96 CYS A C 1
ATOM 788 O O . CYS A 1 96 ? 3.845 -2.288 -15.190 1.00 77.69 96 CYS A O 1
ATOM 790 N N . TYR A 1 97 ? 3.970 -4.054 -16.572 1.00 78.69 97 TYR A N 1
ATOM 791 C CA . TYR A 1 97 ? 3.229 -4.969 -15.714 1.00 78.69 97 TYR A CA 1
ATOM 792 C C . TYR A 1 97 ? 3.978 -5.292 -14.414 1.00 78.69 97 TYR A C 1
ATOM 794 O O . TYR A 1 97 ?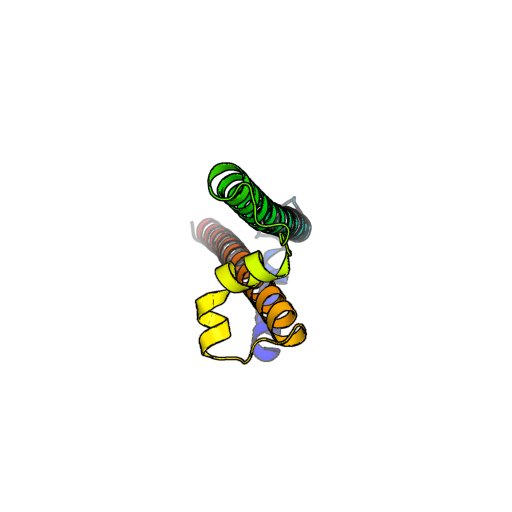 3.371 -5.261 -13.347 1.00 78.69 97 TYR A O 1
ATOM 802 N N . GLY A 1 98 ? 5.291 -5.533 -14.476 1.00 77.25 98 GLY A N 1
ATOM 803 C CA . GLY A 1 98 ? 6.127 -5.763 -13.294 1.00 77.25 98 GLY A CA 1
ATOM 804 C C . GLY A 1 98 ? 6.170 -4.550 -12.364 1.00 77.25 98 GLY A C 1
ATOM 805 O O . GLY A 1 98 ? 5.988 -4.690 -11.155 1.00 77.25 98 GLY A O 1
ATOM 806 N N . PHE A 1 99 ? 6.312 -3.349 -12.931 1.00 76.56 99 PHE A N 1
ATOM 807 C CA . PHE A 1 99 ? 6.231 -2.098 -12.176 1.00 76.56 99 PHE A CA 1
ATOM 808 C C . PHE A 1 99 ? 4.863 -1.926 -11.507 1.00 76.56 99 PHE A C 1
ATOM 810 O O . PHE A 1 99 ? 4.777 -1.625 -10.317 1.00 76.56 99 PHE A O 1
ATOM 817 N N . TRP A 1 100 ? 3.786 -2.167 -12.259 1.00 78.25 100 TRP A N 1
ATOM 818 C CA . TRP A 1 100 ? 2.426 -2.065 -11.740 1.00 78.25 100 TRP A CA 1
ATOM 819 C C . TRP A 1 100 ? 2.157 -3.073 -10.620 1.00 78.25 100 TRP A C 1
ATOM 821 O O . TRP A 1 100 ? 1.598 -2.700 -9.591 1.00 78.25 100 TRP A O 1
ATOM 831 N N . LEU A 1 101 ? 2.587 -4.327 -10.783 1.00 81.88 101 LEU A N 1
ATOM 832 C CA . LEU A 1 101 ? 2.451 -5.354 -9.754 1.00 81.88 101 LEU A CA 1
ATOM 833 C C . LEU A 1 101 ? 3.220 -4.990 -8.488 1.00 81.88 101 LEU A C 1
ATOM 835 O O . LEU A 1 101 ? 2.658 -5.098 -7.403 1.00 81.88 101 LEU A O 1
ATOM 839 N N . ASN A 1 102 ? 4.472 -4.544 -8.608 1.00 79.94 102 ASN A N 1
ATOM 840 C CA . ASN A 1 102 ? 5.282 -4.161 -7.453 1.00 79.94 102 ASN A CA 1
ATOM 841 C C . ASN A 1 102 ? 4.618 -3.008 -6.676 1.00 79.94 102 ASN A C 1
ATOM 843 O O . ASN A 1 102 ? 4.413 -3.107 -5.466 1.00 79.94 102 ASN A O 1
ATOM 847 N N . ALA A 1 103 ? 4.155 -1.978 -7.390 1.00 76.88 103 ALA A N 1
ATOM 848 C CA . ALA A 1 103 ? 3.402 -0.880 -6.792 1.00 76.88 103 ALA A CA 1
ATOM 849 C C . ALA A 1 103 ? 2.096 -1.356 -6.127 1.00 76.88 103 ALA A C 1
ATOM 851 O O . ALA A 1 103 ? 1.774 -0.940 -5.013 1.00 76.88 103 ALA A O 1
ATOM 852 N N . ALA A 1 104 ? 1.348 -2.253 -6.778 1.00 80.38 104 ALA A N 1
ATOM 853 C CA . ALA A 1 104 ? 0.106 -2.798 -6.242 1.00 80.38 104 ALA A CA 1
ATOM 854 C C . ALA A 1 104 ? 0.342 -3.643 -4.981 1.00 80.38 104 ALA A C 1
ATOM 856 O O . ALA A 1 104 ? -0.391 -3.490 -4.005 1.00 80.38 104 ALA A O 1
ATOM 857 N N . PHE A 1 105 ? 1.365 -4.500 -4.968 1.00 81.19 105 PHE A N 1
ATOM 858 C CA . PHE A 1 105 ? 1.701 -5.329 -3.811 1.00 81.19 105 PHE A CA 1
ATOM 859 C C . PHE A 1 105 ? 2.087 -4.488 -2.605 1.00 81.19 105 PHE A C 1
ATOM 861 O O . PHE A 1 105 ? 1.574 -4.733 -1.514 1.00 81.19 105 PHE A O 1
ATOM 868 N N . THR A 1 106 ? 2.924 -3.471 -2.786 1.00 78.00 106 THR A N 1
ATOM 869 C CA . THR A 1 106 ? 3.331 -2.635 -1.657 1.00 78.00 106 THR A CA 1
ATOM 870 C C . THR A 1 106 ? 2.190 -1.754 -1.158 1.00 78.00 106 THR A C 1
ATOM 872 O O . THR A 1 106 ? 2.029 -1.577 0.050 1.00 78.00 106 THR A O 1
ATOM 875 N N . PHE A 1 107 ? 1.320 -1.277 -2.054 1.00 76.44 107 PHE A N 1
ATOM 876 C CA . PHE A 1 107 ? 0.096 -0.587 -1.650 1.00 76.44 107 PHE A CA 1
ATOM 877 C C . PHE A 1 107 ? -0.834 -1.501 -0.838 1.00 76.44 107 PHE A C 1
ATOM 879 O O . PHE A 1 107 ? -1.335 -1.102 0.214 1.00 76.44 107 PHE A O 1
ATOM 886 N N . LEU A 1 108 ? -1.044 -2.740 -1.295 1.00 81.44 108 LEU A N 1
ATOM 887 C CA . LEU A 1 108 ? -1.846 -3.734 -0.580 1.00 81.44 108 LEU A CA 1
ATOM 888 C C . LEU A 1 108 ? -1.234 -4.078 0.780 1.00 81.44 108 LEU A C 1
ATOM 890 O O . LEU A 1 108 ? -1.970 -4.167 1.759 1.00 81.44 108 LEU A O 1
ATOM 894 N N . TRP A 1 109 ? 0.087 -4.233 0.856 1.00 80.75 109 TRP A N 1
ATOM 895 C CA . TRP A 1 109 ? 0.797 -4.502 2.104 1.00 80.75 109 TRP A CA 1
ATOM 896 C C . TRP A 1 109 ? 0.585 -3.378 3.119 1.00 80.75 109 TRP A C 1
ATOM 898 O O . TRP A 1 109 ? 0.137 -3.612 4.240 1.00 80.75 109 TRP A O 1
ATOM 908 N N . ASN A 1 110 ? 0.816 -2.135 2.697 1.00 79.69 110 ASN A N 1
ATOM 909 C CA . ASN A 1 110 ? 0.644 -0.965 3.548 1.00 79.69 110 ASN A CA 1
ATOM 910 C C . ASN A 1 110 ? -0.820 -0.801 4.007 1.00 79.69 110 ASN A C 1
ATOM 912 O O . ASN A 1 110 ? -1.090 -0.527 5.177 1.00 79.69 110 ASN A O 1
ATOM 916 N N . PHE A 1 111 ? -1.781 -1.059 3.114 1.00 78.62 111 PHE A N 1
ATOM 917 C CA . PHE A 1 111 ? -3.201 -1.093 3.462 1.00 78.62 111 PHE A CA 1
ATOM 918 C C . PHE A 1 111 ? -3.526 -2.178 4.498 1.00 78.62 111 PHE A C 1
ATOM 920 O O . PHE A 1 111 ? -4.277 -1.913 5.439 1.00 78.62 111 PHE A O 1
ATOM 927 N N . MET A 1 112 ? -2.967 -3.382 4.346 1.00 83.69 112 MET A N 1
ATOM 928 C CA . MET A 1 112 ? -3.163 -4.487 5.285 1.00 83.69 112 MET A CA 1
ATOM 929 C C . MET A 1 112 ? -2.634 -4.144 6.680 1.00 83.69 112 MET A C 1
ATOM 931 O O . MET A 1 112 ? -3.353 -4.356 7.656 1.00 83.69 112 MET A O 1
ATOM 935 N N . ASP A 1 113 ? -1.449 -3.541 6.782 1.00 83.94 113 ASP A N 1
ATOM 936 C CA . ASP A 1 113 ? -0.876 -3.119 8.065 1.00 83.94 113 ASP A CA 1
ATOM 937 C C . ASP A 1 113 ? -1.767 -2.083 8.764 1.00 83.94 113 ASP A C 1
ATOM 939 O O . ASP A 1 113 ? -2.119 -2.235 9.939 1.00 83.94 113 ASP A O 1
ATOM 943 N N . ILE A 1 114 ? -2.227 -1.062 8.031 1.00 79.75 114 ILE A N 1
ATOM 944 C CA . ILE A 1 114 ? -3.158 -0.063 8.571 1.00 79.75 114 ILE A CA 1
ATOM 945 C C . ILE A 1 114 ? -4.469 -0.731 9.002 1.00 79.75 114 ILE A C 1
ATOM 947 O O . ILE A 1 114 ? -4.986 -0.445 10.082 1.00 79.75 114 ILE A O 1
ATOM 951 N N . PHE A 1 115 ? -5.018 -1.635 8.189 1.00 80.75 115 PHE A N 1
ATOM 952 C CA . PHE A 1 115 ? -6.250 -2.352 8.506 1.00 80.75 115 PHE A CA 1
ATOM 953 C C . PHE A 1 115 ? -6.118 -3.175 9.795 1.00 80.75 115 PHE A C 1
ATOM 955 O O . PHE A 1 115 ? -7.019 -3.150 10.639 1.00 80.75 115 PHE A O 1
ATOM 962 N N . ILE A 1 116 ? -4.985 -3.850 9.996 1.00 86.25 116 ILE A N 1
ATOM 963 C CA . ILE A 1 116 ? -4.696 -4.610 11.218 1.00 86.25 116 ILE A CA 1
ATOM 964 C C . ILE A 1 116 ? -4.595 -3.671 12.427 1.00 86.25 116 ILE A C 1
ATOM 966 O O . ILE A 1 116 ? -5.198 -3.939 13.469 1.00 86.25 116 ILE A O 1
ATOM 970 N N . VAL A 1 117 ? -3.909 -2.532 12.300 1.00 83.38 117 VAL A N 1
ATOM 971 C CA . VAL A 1 117 ? -3.810 -1.539 13.384 1.00 83.38 117 VAL A CA 1
ATOM 972 C C . VAL A 1 117 ? -5.191 -0.998 13.761 1.00 83.38 117 VAL A C 1
ATOM 974 O O . VAL A 1 117 ? -5.540 -0.919 14.939 1.00 83.38 117 VAL A O 1
ATOM 977 N N . LEU A 1 118 ? -6.021 -0.667 12.773 1.00 76.12 118 LEU A N 1
ATOM 978 C CA . LEU A 1 118 ? -7.355 -0.112 12.996 1.00 76.12 118 LEU A CA 1
ATOM 979 C C . LEU A 1 118 ? -8.319 -1.121 13.620 1.00 76.12 118 LEU A C 1
ATOM 981 O O . LEU A 1 118 ? -9.058 -0.771 14.542 1.00 76.12 118 LEU A O 1
ATOM 985 N N . THR A 1 119 ? -8.306 -2.365 13.143 1.00 81.44 119 THR A N 1
ATOM 986 C CA . THR A 1 119 ? -9.117 -3.441 13.729 1.00 81.44 119 THR A CA 1
ATOM 987 C C . THR A 1 119 ? -8.677 -3.737 15.162 1.00 81.44 119 THR A C 1
ATOM 989 O O . THR A 1 119 ? -9.531 -3.892 16.034 1.00 81.44 119 THR A O 1
ATOM 992 N N . SER A 1 120 ? -7.371 -3.692 15.441 1.00 86.12 120 SER A N 1
ATOM 993 C CA . SER A 1 120 ? -6.815 -3.851 16.791 1.00 86.12 120 SER A CA 1
ATOM 994 C C . SER A 1 120 ? -7.255 -2.733 17.741 1.00 86.12 120 SER A C 1
ATOM 996 O O . SER A 1 120 ? -7.708 -3.013 18.851 1.00 86.12 120 SER A O 1
ATOM 998 N N . ILE A 1 121 ? -7.196 -1.466 17.308 1.00 79.44 121 ILE A N 1
ATOM 999 C CA . ILE A 1 121 ? -7.687 -0.322 18.098 1.00 79.44 121 ILE A CA 1
ATOM 1000 C C . ILE A 1 121 ? -9.193 -0.454 18.351 1.00 79.44 121 ILE A C 1
ATOM 1002 O O . ILE A 1 121 ? -9.647 -0.235 19.475 1.00 79.44 121 ILE A O 1
ATOM 1006 N N . GLY A 1 122 ? -9.959 -0.842 17.327 1.00 78.31 122 GLY A N 1
ATOM 1007 C CA . GLY A 1 122 ? -11.393 -1.092 17.446 1.00 78.31 122 GLY A CA 1
ATOM 1008 C C . GLY A 1 122 ? -11.703 -2.153 18.503 1.00 78.31 122 GLY A C 1
ATOM 1009 O O . GLY A 1 122 ? -12.490 -1.892 19.412 1.00 78.31 122 GLY A O 1
ATOM 1010 N N . LEU A 1 123 ? -11.037 -3.314 18.452 1.00 82.94 123 LEU A N 1
ATOM 1011 C CA . LEU A 1 123 ? -11.192 -4.360 19.469 1.00 82.94 123 LEU A CA 1
ATOM 1012 C C . LEU A 1 123 ? -10.785 -3.879 20.867 1.00 82.94 123 LEU A C 1
ATOM 1014 O O . LEU A 1 123 ? -11.515 -4.122 21.825 1.00 82.94 123 LEU A O 1
ATOM 1018 N N . ALA A 1 124 ? -9.659 -3.174 20.997 1.00 82.94 124 ALA A N 1
ATOM 1019 C CA . ALA A 1 124 ? -9.177 -2.677 22.286 1.00 82.94 124 ALA A CA 1
ATOM 1020 C C . ALA A 1 124 ? -10.179 -1.715 22.947 1.00 82.94 124 ALA A C 1
ATOM 1022 O O . ALA A 1 124 ? -10.429 -1.804 24.150 1.00 82.94 124 ALA A O 1
ATOM 1023 N N . GLN A 1 125 ? -10.806 -0.830 22.165 1.00 77.19 125 GLN A N 1
ATOM 1024 C CA . GLN A 1 125 ? -11.865 0.052 22.659 1.00 77.19 125 GLN A CA 1
ATOM 1025 C C . GLN A 1 125 ? -13.093 -0.734 23.134 1.00 77.19 125 GLN A C 1
ATOM 1027 O O . GLN A 1 125 ? -13.653 -0.410 24.181 1.00 77.19 125 GLN A O 1
ATOM 1032 N N . ARG A 1 126 ? -13.489 -1.787 22.408 1.00 74.69 126 ARG A N 1
ATOM 1033 C CA . ARG A 1 126 ? -14.620 -2.650 22.788 1.00 74.69 126 ARG A CA 1
ATOM 1034 C C . ARG A 1 126 ? -14.341 -3.450 24.057 1.00 74.69 126 ARG A C 1
ATOM 1036 O O . ARG A 1 126 ? -15.201 -3.506 24.931 1.00 74.69 126 ARG A O 1
ATOM 1043 N N . PHE A 1 127 ? -13.141 -4.008 24.206 1.00 81.56 127 PHE A N 1
ATOM 1044 C CA . PHE A 1 127 ? -12.749 -4.684 25.445 1.00 81.56 127 PHE A CA 1
ATOM 1045 C C . PHE A 1 127 ? -12.747 -3.735 26.638 1.00 81.56 127 PHE A C 1
ATOM 1047 O O . PHE A 1 127 ? -13.223 -4.103 27.707 1.00 81.56 127 PHE A O 1
ATOM 1054 N N . ARG A 1 128 ? -12.280 -2.498 26.446 1.00 77.50 128 ARG A N 1
ATOM 1055 C CA . ARG A 1 128 ? -12.301 -1.479 27.498 1.00 77.50 128 ARG A CA 1
ATOM 1056 C C . ARG A 1 128 ? -13.726 -1.104 27.913 1.00 77.50 128 ARG A C 1
ATOM 1058 O O . ARG A 1 128 ? -14.007 -1.042 29.100 1.00 77.50 128 ARG A O 1
ATOM 1065 N N . GLN A 1 129 ? -14.639 -0.962 26.950 1.00 72.94 129 GLN A N 1
ATOM 1066 C CA . GLN A 1 129 ? -16.068 -0.747 27.212 1.00 72.94 129 GLN A CA 1
ATOM 1067 C C . GLN A 1 129 ? -16.726 -1.903 27.982 1.00 72.94 129 GLN A C 1
ATOM 1069 O O . GLN A 1 129 ? -17.595 -1.662 28.815 1.00 72.94 129 GLN A O 1
ATOM 1074 N N . PHE A 1 130 ? -16.333 -3.150 27.706 1.00 79.06 130 PHE A N 1
ATOM 1075 C CA . PHE A 1 130 ? -16.791 -4.311 28.471 1.00 79.06 130 PHE A CA 1
ATOM 1076 C C . PHE A 1 130 ? -16.218 -4.325 29.891 1.00 79.06 130 PHE A C 1
ATOM 1078 O O . PHE A 1 130 ? -16.962 -4.570 30.836 1.00 79.06 130 PHE A O 1
ATOM 1085 N N . ALA A 1 131 ? -14.922 -4.042 30.047 1.00 79.25 131 ALA A N 1
ATOM 1086 C CA . ALA A 1 131 ? -14.263 -4.000 31.349 1.00 79.25 131 ALA A CA 1
ATOM 1087 C C . ALA A 1 131 ? -14.893 -2.944 32.274 1.00 79.25 131 ALA A C 1
ATOM 1089 O O . ALA A 1 131 ? -15.245 -3.278 33.399 1.00 79.25 131 ALA A O 1
ATOM 1090 N N . ASP A 1 132 ? -15.143 -1.731 31.769 1.00 77.12 132 ASP A N 1
ATOM 1091 C CA . ASP A 1 132 ? -15.789 -0.634 32.515 1.00 77.12 132 ASP A CA 1
ATOM 1092 C C . ASP A 1 132 ? -17.252 -0.929 32.918 1.00 77.12 132 ASP A C 1
ATOM 1094 O O . ASP A 1 132 ? -17.841 -0.182 33.692 1.00 77.12 132 ASP A O 1
ATOM 1098 N N . ARG A 1 133 ? -17.881 -1.973 32.359 1.00 68.56 133 ARG A N 1
ATOM 1099 C CA . ARG A 1 133 ? -19.252 -2.403 32.698 1.00 68.56 133 ARG A CA 1
ATOM 1100 C C . ARG A 1 133 ? -19.309 -3.555 33.696 1.00 68.56 133 ARG A C 1
ATOM 1102 O O . ARG A 1 133 ? -20.366 -3.762 34.288 1.00 68.56 133 ARG A O 1
ATOM 1109 N N . VAL A 1 134 ? -18.241 -4.347 33.786 1.00 73.12 134 VAL A N 1
ATOM 1110 C CA . VAL A 1 134 ? -18.141 -5.515 34.676 1.00 73.12 134 VAL A CA 1
ATOM 1111 C C . VAL A 1 134 ? -17.565 -5.124 36.041 1.00 73.12 134 VAL A C 1
ATOM 1113 O O . VAL A 1 134 ? -17.902 -5.766 37.035 1.00 73.12 134 VAL A O 1
ATOM 1116 N N . LEU A 1 135 ? -16.713 -4.096 36.073 1.00 52.34 135 LEU A N 1
ATOM 1117 C CA . LEU A 1 135 ? -16.177 -3.450 37.276 1.00 52.34 135 LEU A CA 1
ATOM 1118 C C . LEU A 1 135 ? -17.127 -2.358 37.786 1.00 52.34 135 LEU A C 1
ATOM 1120 O O . LEU A 1 135 ? -17.213 -2.213 39.024 1.00 52.34 135 LEU A O 1
#

Sequence (135 aa):
WSKLILPWSSLDILMQFAPYAPSKHSLRSKLRLIGCVVGSLAVVDHLLYYASGYYSYHMHIFHCHTNHSRLSFGSYLEKEFSETFELLPYNMFSVCYGFWLNAAFTFLWNFMDIFIVLTSIGLAQRFRQFADRVL

Radius of gyration: 24.07 Å; chains: 1; bounding box: 59×28×62 Å

InterPro domains:
  IPR009318 Gustatory receptor [PF06151] (1-134)